Protein AF-A0AAD4G5B5-F1 (afdb_monomer)

Secondary structure (DSSP, 8-state):
-----SEEEEEEEEEEE-TTTTSTT--EEEEEEEEEEE-SS------GGG---TTTS--TTSTT-

pLDDT: mean 91.53, std 8.97, range [52.31, 98.0]

Structure (mmCIF, N/CA/C/O backbone):
data_AF-A0AAD4G5B5-F1
#
_entry.id   AF-A0AAD4G5B5-F1
#
loop_
_atom_site.group_PDB
_atom_site.id
_atom_site.type_symbol
_atom_site.label_atom_id
_atom_site.label_alt_id
_atom_site.label_comp_id
_atom_site.label_asym_id
_atom_site.label_entity_id
_atom_site.label_seq_id
_atom_site.pdbx_PDB_ins_code
_atom_site.Cartn_x
_atom_site.Cartn_y
_atom_site.Cartn_z
_atom_site.occupancy
_atom_site.B_iso_or_equiv
_atom_site.auth_seq_id
_atom_site.auth_comp_id
_atom_site.auth_asym_id
_atom_site.auth_atom_id
_atom_site.pdbx_PDB_model_num
ATOM 1 N N . PRO A 1 1 ? 16.625 6.573 -1.566 1.00 53.88 1 PRO A N 1
ATOM 2 C CA . PRO A 1 1 ? 15.866 5.814 -2.588 1.00 53.88 1 PRO A CA 1
ATOM 3 C C . PRO A 1 1 ? 16.475 6.031 -3.984 1.00 53.88 1 PRO A C 1
ATOM 5 O O . PRO A 1 1 ? 16.127 6.981 -4.671 1.00 53.88 1 PRO A O 1
ATOM 8 N N . VAL A 1 2 ? 17.446 5.194 -4.353 1.00 52.31 2 VAL A N 1
ATOM 9 C CA . VAL A 1 2 ? 18.178 5.257 -5.638 1.00 52.31 2 VAL A CA 1
ATOM 10 C C . VAL A 1 2 ? 18.368 3.848 -6.214 1.00 52.31 2 VAL A C 1
ATOM 12 O O . VAL A 1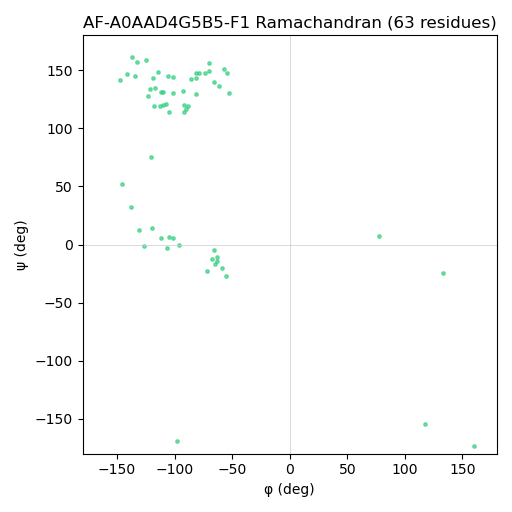 2 ? 19.407 3.532 -6.774 1.00 52.31 2 VAL A O 1
ATOM 15 N N . THR A 1 3 ? 17.415 2.944 -5.978 1.00 66.94 3 THR A N 1
ATOM 16 C CA . THR A 1 3 ? 17.626 1.495 -6.144 1.00 66.94 3 THR A CA 1
ATOM 17 C C . THR A 1 3 ? 16.359 0.784 -6.629 1.00 66.94 3 THR A C 1
ATOM 19 O O . THR A 1 3 ? 15.911 -0.162 -5.988 1.00 66.94 3 THR A O 1
ATOM 22 N N . PHE A 1 4 ? 15.748 1.263 -7.714 1.00 78.88 4 PHE A N 1
ATOM 23 C CA . PHE A 1 4 ? 14.702 0.523 -8.427 1.00 78.88 4 PHE A CA 1
ATOM 24 C C . PHE A 1 4 ? 15.183 0.226 -9.839 1.00 78.88 4 PHE A C 1
ATOM 26 O O . PHE A 1 4 ? 15.731 1.109 -10.497 1.00 78.88 4 PHE A O 1
ATOM 33 N N . THR A 1 5 ? 14.980 -1.006 -10.298 1.00 88.62 5 THR A N 1
ATOM 34 C CA . THR A 1 5 ? 15.185 -1.355 -11.703 1.00 88.62 5 THR A CA 1
ATOM 35 C C . THR A 1 5 ? 14.330 -0.481 -12.611 1.00 88.62 5 THR A C 1
ATOM 37 O O . THR A 1 5 ? 13.240 -0.052 -12.242 1.00 88.62 5 THR A O 1
ATOM 40 N N . ILE A 1 6 ? 14.818 -0.255 -13.824 1.00 90.62 6 ILE A N 1
ATOM 41 C CA . ILE A 1 6 ? 14.078 0.446 -14.873 1.00 90.62 6 ILE A CA 1
ATOM 42 C C . ILE A 1 6 ? 12.801 -0.340 -15.204 1.00 90.62 6 ILE A C 1
ATOM 44 O O . ILE A 1 6 ? 12.848 -1.564 -15.336 1.00 90.62 6 ILE A O 1
ATOM 48 N N . GLY A 1 7 ? 11.669 0.347 -15.365 1.00 91.50 7 GLY A N 1
ATOM 49 C CA . GLY A 1 7 ? 10.411 -0.306 -15.728 1.00 91.50 7 GLY A CA 1
ATOM 50 C C . GLY A 1 7 ? 9.156 0.499 -15.412 1.00 91.50 7 GLY A C 1
ATOM 51 O O . GLY A 1 7 ? 9.217 1.657 -15.004 1.00 91.50 7 GLY A O 1
ATOM 52 N N . ASN A 1 8 ? 8.002 -0.138 -15.604 1.00 93.69 8 ASN A N 1
ATOM 53 C CA . ASN A 1 8 ? 6.700 0.432 -15.269 1.00 93.69 8 ASN A CA 1
ATOM 54 C C . ASN A 1 8 ? 6.283 0.014 -13.858 1.00 93.69 8 ASN A C 1
ATOM 56 O O . ASN A 1 8 ? 6.318 -1.169 -13.523 1.00 93.69 8 ASN A O 1
ATOM 60 N N . TYR A 1 9 ? 5.850 0.986 -13.061 1.00 93.25 9 TYR A N 1
ATOM 61 C CA . TYR A 1 9 ? 5.466 0.810 -11.667 1.00 93.25 9 TYR A CA 1
ATOM 62 C C . TYR A 1 9 ? 4.133 1.492 -11.371 1.00 93.25 9 TYR A C 1
ATOM 64 O O . TYR A 1 9 ? 3.736 2.453 -12.034 1.00 93.25 9 TYR A O 1
ATOM 72 N N . MET A 1 10 ? 3.468 1.011 -10.322 1.00 95.31 10 MET A N 1
ATOM 73 C CA . MET A 1 10 ? 2.350 1.697 -9.690 1.00 95.31 10 MET A CA 1
ATOM 74 C C . MET A 1 10 ? 2.819 2.250 -8.346 1.00 95.31 10 MET A C 1
ATOM 76 O O . MET A 1 10 ? 3.253 1.492 -7.480 1.00 95.31 10 MET A O 1
ATOM 80 N N . LEU A 1 11 ? 2.723 3.5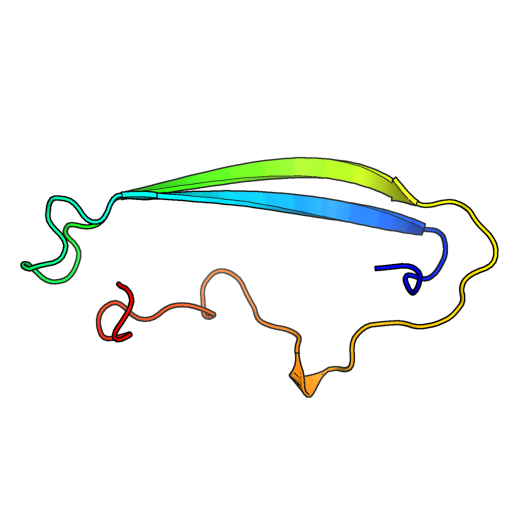62 -8.161 1.00 94.62 11 LEU A N 1
ATOM 81 C CA . LEU A 1 11 ? 2.935 4.198 -6.869 1.00 94.62 11 LEU A CA 1
ATOM 82 C C . LEU A 1 11 ? 1.592 4.309 -6.152 1.00 94.62 11 LEU A C 1
ATOM 84 O O . LEU A 1 11 ? 0.719 5.054 -6.592 1.00 94.62 11 LEU A O 1
ATOM 88 N N . ARG A 1 12 ? 1.441 3.588 -5.041 1.00 97.31 12 ARG A N 1
ATOM 89 C CA . ARG A 1 12 ? 0.300 3.726 -4.134 1.00 97.31 12 ARG A CA 1
ATOM 90 C C . ARG A 1 12 ? 0.626 4.773 -3.071 1.00 97.31 12 ARG A C 1
ATOM 92 O O . ARG A 1 12 ? 1.536 4.569 -2.274 1.00 97.31 12 ARG A O 1
ATOM 99 N N . SER A 1 13 ? -0.122 5.868 -3.058 1.00 97.56 13 SER A N 1
ATOM 100 C CA . SER A 1 13 ? -0.140 6.851 -1.973 1.00 97.56 13 SER A CA 1
ATOM 101 C C . SER A 1 13 ? -1.376 6.616 -1.113 1.00 97.56 13 SER A C 1
ATOM 103 O O . SER A 1 13 ? -2.423 6.250 -1.641 1.00 97.56 13 SER A O 1
ATOM 105 N N . GLU A 1 14 ? -1.279 6.806 0.196 1.00 97.94 14 GLU A N 1
ATOM 106 C CA . GLU A 1 14 ? -2.410 6.630 1.099 1.00 97.94 14 GLU A CA 1
ATOM 107 C C . GLU A 1 14 ? -2.336 7.594 2.276 1.00 97.94 14 GLU A C 1
ATOM 109 O O . GLU A 1 14 ? -1.266 7.839 2.832 1.00 97.94 14 GLU A O 1
ATOM 114 N N . ILE A 1 15 ? -3.503 8.105 2.663 1.00 98.00 15 ILE A N 1
ATOM 115 C CA . ILE A 1 15 ? -3.717 8.784 3.938 1.00 98.00 15 ILE A CA 1
ATOM 116 C C . ILE A 1 15 ? -4.601 7.879 4.795 1.00 98.00 15 ILE A C 1
ATOM 118 O O . ILE A 1 15 ? -5.642 7.418 4.330 1.00 98.00 15 ILE A O 1
ATOM 122 N N . ILE A 1 16 ? -4.198 7.650 6.043 1.00 97.69 16 ILE A N 1
ATOM 123 C CA . ILE A 1 16 ? -4.991 6.929 7.043 1.00 97.69 16 ILE A CA 1
ATOM 124 C C . ILE A 1 16 ? -5.390 7.939 8.115 1.00 97.69 16 ILE A C 1
ATOM 126 O O . ILE A 1 16 ? -4.523 8.551 8.743 1.00 97.69 16 ILE A O 1
ATOM 130 N N . THR A 1 17 ? -6.689 8.155 8.314 1.00 97.69 17 THR A N 1
ATOM 131 C CA . THR A 1 17 ? -7.173 9.069 9.355 1.00 97.69 17 THR A CA 1
ATOM 132 C C . THR A 1 17 ? -7.432 8.307 10.652 1.00 97.69 17 THR A C 1
ATOM 134 O O . THR A 1 17 ? -8.254 7.395 10.711 1.00 97.69 17 THR A O 1
ATOM 137 N N . LEU A 1 18 ? -6.726 8.705 11.715 1.00 97.38 18 LEU A N 1
ATOM 138 C CA . LEU A 1 18 ? -6.735 8.016 13.014 1.00 97.38 18 LEU A CA 1
ATOM 139 C C . LEU A 1 18 ? -7.623 8.688 14.069 1.00 97.38 18 LEU A C 1
ATOM 141 O O . LEU A 1 18 ? -7.659 8.267 15.220 1.00 97.38 18 LEU A O 1
ATOM 145 N N . GLN A 1 19 ? -8.371 9.725 13.690 1.00 97.12 19 GLN A N 1
ATOM 146 C CA . GLN A 1 19 ? -9.209 10.500 14.614 1.00 97.12 19 GLN A CA 1
ATOM 147 C C . GLN A 1 19 ? -10.276 9.661 15.346 1.00 97.12 19 GLN A C 1
ATOM 149 O O . GLN A 1 19 ? -10.754 10.079 16.396 1.00 97.12 19 GLN A O 1
ATOM 154 N N . LEU A 1 20 ? -10.627 8.482 14.814 1.00 96.12 20 LEU A N 1
ATOM 155 C CA . LEU A 1 20 ? -11.567 7.523 15.410 1.00 96.12 20 LEU A CA 1
ATOM 156 C C . LEU A 1 20 ? -10.927 6.149 15.708 1.00 96.12 20 LEU A C 1
ATOM 158 O O . LEU A 1 20 ? -11.650 5.193 15.976 1.00 96.12 20 LEU A O 1
ATOM 162 N N . ALA A 1 21 ? -9.592 6.032 15.698 1.00 95.06 21 ALA A N 1
ATOM 163 C CA . ALA A 1 21 ? -8.875 4.749 15.813 1.00 95.06 21 ALA A CA 1
ATOM 164 C C . ALA A 1 21 ? -9.099 4.006 17.147 1.00 95.06 21 ALA A C 1
ATOM 166 O O . ALA A 1 21 ? -8.836 2.815 17.255 1.00 95.06 21 ALA A O 1
ATOM 167 N N . MET A 1 22 ? -9.652 4.675 18.166 1.00 94.06 22 MET A N 1
ATOM 168 C CA . MET A 1 22 ? -10.003 4.027 19.439 1.00 94.06 22 MET A CA 1
ATOM 169 C C . MET A 1 22 ? -11.117 2.978 19.300 1.00 94.06 22 MET A C 1
ATOM 171 O O . MET A 1 22 ? -11.308 2.169 20.204 1.00 94.06 22 MET A O 1
ATOM 175 N N . THR A 1 23 ? -11.870 3.000 18.196 1.00 95.44 23 THR A N 1
ATOM 176 C CA . THR A 1 23 ? -12.862 1.971 17.867 1.00 95.44 23 THR A CA 1
ATOM 177 C C . THR A 1 23 ? -12.371 1.165 16.673 1.00 95.44 23 THR A C 1
ATOM 179 O O . THR A 1 23 ? -12.178 1.706 15.583 1.00 95.44 23 THR A O 1
ATOM 182 N N . GLN A 1 24 ? -12.209 -0.145 16.864 1.00 94.00 24 GLN A N 1
ATOM 183 C CA . GLN A 1 24 ? -11.733 -1.046 15.819 1.00 94.00 24 GLN A CA 1
ATOM 184 C C . GLN A 1 24 ? -12.573 -0.908 14.539 1.00 94.00 24 GLN A C 1
ATOM 186 O O . GLN A 1 24 ? -13.803 -0.937 14.579 1.00 94.00 24 GLN A O 1
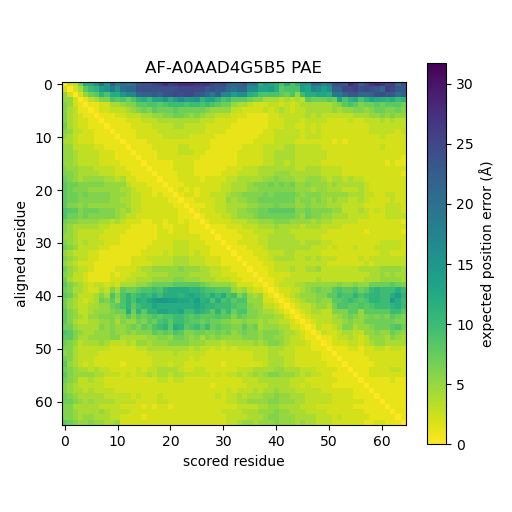ATOM 191 N N . GLY A 1 25 ? -11.899 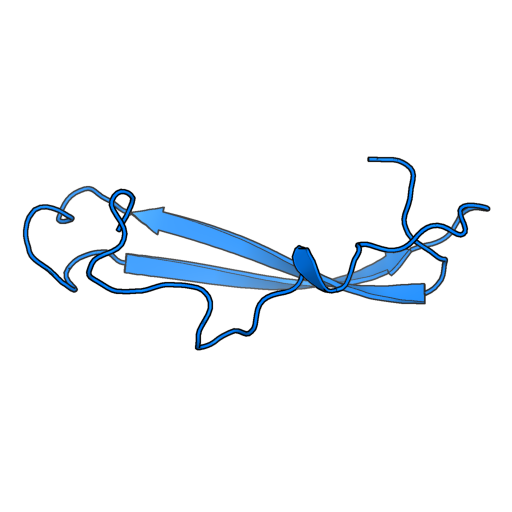-0.747 13.399 1.00 92.62 25 GLY A N 1
ATOM 192 C CA . GLY A 1 25 ? -12.545 -0.591 12.092 1.00 92.62 25 GLY A CA 1
ATOM 193 C C . GLY A 1 25 ? -13.126 0.799 11.807 1.00 92.62 25 GLY A C 1
ATOM 194 O O . GLY A 1 25 ? -13.789 0.963 10.788 1.00 92.62 25 GLY A O 1
ATOM 195 N N . SER A 1 26 ? -12.884 1.797 12.666 1.00 94.56 26 SER A N 1
ATOM 196 C CA . SER A 1 26 ? -13.378 3.172 12.466 1.00 94.56 26 SER A CA 1
ATOM 197 C C . SER A 1 26 ? -12.368 4.120 11.808 1.00 94.56 26 SER A C 1
ATOM 199 O O . SER A 1 26 ? -12.685 5.290 11.584 1.00 94.56 26 SER A O 1
ATOM 201 N N . VAL A 1 27 ? -11.162 3.646 11.480 1.00 96.38 27 VAL A N 1
ATOM 202 C CA . VAL A 1 27 ? -10.215 4.415 10.659 1.00 96.38 27 VAL A CA 1
ATOM 203 C C . VAL A 1 27 ? -10.703 4.507 9.213 1.00 96.38 27 VAL A C 1
ATOM 205 O O . VAL A 1 27 ? -11.343 3.586 8.704 1.00 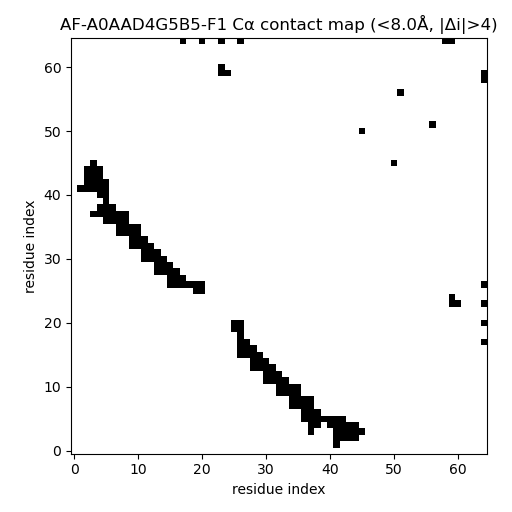96.38 27 VAL A O 1
ATOM 208 N N . ALA A 1 28 ? -10.371 5.599 8.525 1.00 96.62 28 ALA A N 1
ATOM 209 C CA . ALA A 1 28 ? -10.639 5.727 7.096 1.00 96.62 28 ALA A CA 1
ATOM 210 C C . ALA A 1 28 ? -9.335 5.722 6.292 1.00 96.62 28 ALA A C 1
ATOM 212 O O . ALA A 1 28 ? -8.389 6.450 6.600 1.00 96.62 28 ALA A O 1
ATOM 213 N N . PHE A 1 29 ? -9.313 4.901 5.243 1.00 97.12 29 PHE A N 1
ATOM 214 C CA . PHE A 1 29 ? -8.208 4.778 4.298 1.00 97.12 29 PHE A CA 1
ATOM 215 C C . PHE A 1 29 ? -8.536 5.555 3.017 1.00 97.12 29 PHE A C 1
ATOM 217 O O . PHE A 1 29 ? -9.596 5.352 2.422 1.00 97.12 29 PHE A O 1
ATOM 224 N N . TYR A 1 30 ? -7.611 6.398 2.558 1.00 97.75 30 TYR A N 1
ATOM 225 C CA . TYR A 1 30 ? -7.723 7.174 1.317 1.00 97.75 30 TYR A CA 1
ATOM 226 C C . TYR A 1 30 ? -6.576 6.824 0.353 1.00 97.75 30 TYR A C 1
ATOM 228 O O . TYR A 1 30 ? -5.619 7.596 0.235 1.00 97.75 30 TYR A O 1
ATOM 236 N N . PRO A 1 31 ? -6.617 5.652 -0.311 1.00 97.44 31 PRO A N 1
ATOM 237 C CA . PRO A 1 31 ? -5.582 5.248 -1.251 1.00 97.44 31 PRO A CA 1
ATOM 238 C C . PRO A 1 31 ? -5.770 5.879 -2.637 1.00 97.44 31 PRO A C 1
ATOM 240 O O . PRO A 1 31 ? -6.887 6.049 -3.123 1.00 97.44 31 PRO A O 1
ATOM 243 N N . SER A 1 32 ? -4.658 6.151 -3.313 1.00 97.88 32 SER A N 1
ATOM 244 C CA . SER A 1 32 ? -4.599 6.552 -4.718 1.00 97.88 32 SER A CA 1
ATOM 245 C C . SER A 1 32 ? -3.395 5.911 -5.401 1.00 97.88 32 SER A C 1
ATOM 247 O O . SER A 1 32 ? -2.355 5.704 -4.776 1.00 97.88 32 SER A O 1
ATOM 249 N N . CYS A 1 33 ? -3.533 5.594 -6.687 1.00 97.94 33 CYS A N 1
ATOM 250 C CA . CYS A 1 33 ? -2.511 4.918 -7.476 1.00 97.94 33 CYS A CA 1
ATOM 251 C C . CYS A 1 33 ? -2.111 5.763 -8.687 1.00 97.94 33 CYS A C 1
ATOM 253 O O . CYS A 1 33 ? -2.966 6.270 -9.410 1.00 97.94 33 CYS A O 1
ATOM 255 N N . ILE A 1 34 ? -0.803 5.882 -8.917 1.00 97.94 34 ILE A N 1
ATOM 256 C CA . ILE A 1 34 ? -0.221 6.624 -10.037 1.00 97.94 34 ILE A CA 1
ATOM 257 C C . ILE A 1 34 ? 0.672 5.678 -10.834 1.00 97.94 34 ILE A C 1
ATOM 259 O O . ILE A 1 34 ? 1.562 5.036 -10.276 1.00 97.94 34 ILE A O 1
ATOM 263 N N . GLN A 1 35 ? 0.455 5.613 -12.145 1.00 97.50 35 GLN A N 1
ATOM 264 C CA . GLN A 1 35 ? 1.319 4.862 -13.052 1.00 97.50 35 GLN A CA 1
ATOM 265 C C . GLN A 1 35 ? 2.550 5.688 -13.410 1.00 97.50 35 GLN A C 1
ATOM 267 O O . GLN A 1 35 ? 2.425 6.833 -13.838 1.00 97.50 35 GLN A O 1
ATOM 272 N N . LEU A 1 36 ? 3.730 5.094 -13.263 1.00 93.62 36 LEU A N 1
ATOM 273 C CA . LEU A 1 36 ? 5.009 5.745 -13.520 1.00 93.62 36 LEU A CA 1
ATOM 274 C C . LEU A 1 36 ? 5.914 4.823 -14.335 1.00 93.62 36 LEU A C 1
ATOM 276 O O . LEU A 1 36 ? 5.942 3.613 -14.116 1.00 93.62 36 LEU A O 1
ATOM 280 N N . THR A 1 37 ? 6.713 5.415 -15.216 1.00 93.56 37 THR A N 1
ATOM 281 C CA . THR A 1 37 ? 7.842 4.737 -15.858 1.00 93.56 37 THR A CA 1
ATOM 282 C C . THR A 1 37 ? 9.127 5.235 -15.206 1.00 93.56 37 THR A C 1
ATOM 284 O O . THR A 1 37 ? 9.473 6.411 -15.306 1.00 93.56 37 THR A O 1
ATOM 287 N N . VAL A 1 38 ? 9.823 4.343 -14.507 1.00 89.62 38 VAL A N 1
ATOM 288 C CA . VAL A 1 38 ? 11.092 4.618 -13.829 1.00 89.62 38 VAL A CA 1
ATOM 289 C C . VAL A 1 38 ? 12.232 4.365 -14.813 1.00 89.62 38 VAL A C 1
ATOM 291 O O . VAL A 1 38 ? 12.378 3.253 -15.315 1.00 89.62 38 VAL A O 1
ATOM 294 N N . GLY A 1 39 ? 13.023 5.403 -15.098 1.00 89.06 39 GLY A N 1
ATOM 295 C CA . GLY A 1 39 ? 14.268 5.331 -15.874 1.00 89.06 39 GLY A CA 1
ATOM 296 C C . GLY A 1 39 ? 15.517 5.271 -14.984 1.00 89.06 39 GLY A C 1
ATOM 297 O O . GLY A 1 39 ? 15.411 5.119 -13.771 1.00 89.06 39 GLY A O 1
ATOM 298 N N . GLY A 1 40 ? 16.704 5.432 -15.577 1.00 86.62 40 GLY A N 1
ATOM 299 C CA . GLY A 1 40 ? 17.984 5.480 -14.853 1.00 86.62 40 GLY A CA 1
ATOM 300 C C . GLY A 1 40 ? 18.933 4.344 -15.237 1.00 86.62 40 GLY A C 1
ATOM 301 O O . GLY A 1 40 ? 18.860 3.825 -16.344 1.00 86.62 40 GLY A O 1
ATOM 302 N N . SER A 1 41 ? 19.844 3.979 -14.333 1.00 84.00 41 SER A N 1
ATOM 303 C CA . SER A 1 41 ? 20.837 2.897 -14.515 1.00 84.00 41 SER A CA 1
ATOM 304 C C . SER A 1 41 ? 20.885 1.926 -13.329 1.00 84.00 41 SER A C 1
ATOM 306 O O . SER A 1 41 ? 21.811 1.132 -13.181 1.00 84.00 41 SER A O 1
ATOM 308 N N . GLN A 1 42 ? 19.894 2.017 -12.447 1.00 84.25 42 GLN A N 1
ATOM 309 C CA . GLN A 1 42 ? 19.816 1.255 -11.212 1.00 84.25 42 GLN A CA 1
ATOM 310 C C . GLN A 1 42 ? 19.265 -0.146 -11.504 1.00 84.25 42 GLN A C 1
ATOM 312 O O . GLN A 1 42 ? 18.392 -0.309 -12.354 1.00 84.25 42 GLN A O 1
ATOM 317 N N . THR A 1 43 ? 19.767 -1.160 -10.797 1.00 82.50 43 THR A N 1
ATOM 318 C CA . THR A 1 43 ? 19.426 -2.575 -11.052 1.00 82.50 43 THR A CA 1
ATOM 319 C C . THR A 1 43 ? 18.929 -3.333 -9.823 1.00 82.50 43 THR A C 1
ATOM 321 O O . THR A 1 43 ? 18.581 -4.507 -9.910 1.00 82.50 43 THR A O 1
ATOM 324 N N . SER A 1 44 ? 18.883 -2.682 -8.666 1.00 82.19 44 SER A N 1
ATOM 325 C CA . SER A 1 44 ? 18.394 -3.288 -7.431 1.00 82.19 44 SER A CA 1
ATOM 3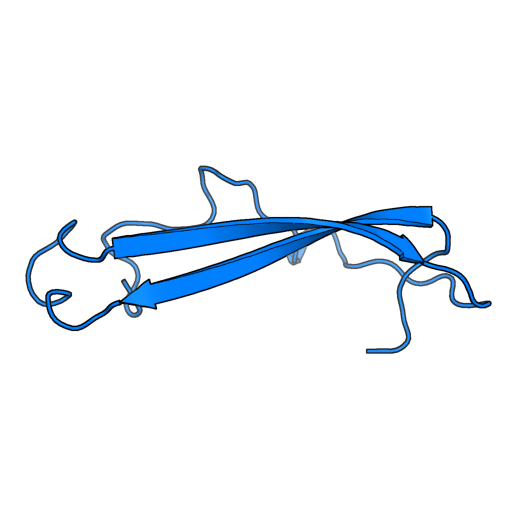26 C C . SER A 1 44 ? 16.865 -3.315 -7.384 1.00 82.19 44 SER A C 1
ATOM 328 O O . SER A 1 44 ? 16.203 -2.405 -7.883 1.00 82.19 44 SER A O 1
ATOM 330 N N . GLN A 1 45 ? 16.316 -4.339 -6.736 1.00 82.12 45 GLN A N 1
ATOM 331 C CA . GLN A 1 45 ? 14.894 -4.453 -6.415 1.00 82.12 45 GLN A CA 1
ATOM 332 C C . GLN A 1 45 ? 14.698 -4.666 -4.907 1.00 82.12 45 GLN A C 1
ATOM 334 O O . GLN A 1 45 ? 15.641 -5.090 -4.227 1.00 82.12 45 GLN A O 1
ATOM 339 N N . PRO A 1 46 ? 13.501 -4.373 -4.364 1.00 81.81 46 PRO A N 1
ATOM 340 C CA . PRO A 1 46 ? 13.135 -4.779 -3.013 1.00 81.81 46 PRO A CA 1
ATOM 341 C C . PRO A 1 46 ? 13.299 -6.291 -2.824 1.00 81.81 46 PRO A C 1
ATOM 343 O O . PRO A 1 46 ? 13.101 -7.072 -3.751 1.00 81.81 46 PRO A O 1
ATOM 346 N N . THR A 1 47 ? 13.650 -6.722 -1.615 1.00 86.69 47 THR A N 1
ATOM 347 C CA . THR A 1 47 ? 13.620 -8.147 -1.277 1.00 86.69 47 THR A CA 1
ATOM 348 C C . THR A 1 47 ? 12.175 -8.605 -1.111 1.00 86.69 47 THR A C 1
ATOM 350 O O . THR A 1 47 ? 11.351 -7.863 -0.578 1.00 86.69 47 THR A O 1
ATOM 353 N N . THR A 1 48 ? 11.882 -9.861 -1.451 1.00 86.31 48 THR A N 1
ATOM 354 C CA . THR A 1 48 ? 10.545 -10.464 -1.270 1.00 86.31 48 THR A CA 1
ATOM 355 C C . THR A 1 48 ? 10.039 -10.378 0.174 1.00 86.31 48 THR A C 1
ATOM 357 O O . THR A 1 48 ? 8.843 -10.277 0.414 1.00 86.31 48 THR A O 1
ATOM 360 N N . SER A 1 49 ? 10.943 -10.327 1.157 1.00 90.81 49 SER A N 1
ATOM 361 C CA . SER A 1 49 ? 10.621 -10.120 2.577 1.00 90.81 49 SER A CA 1
ATOM 362 C C . SER A 1 49 ? 10.058 -8.733 2.923 1.00 90.81 49 SER A C 1
ATOM 364 O O . SER A 1 49 ? 9.597 -8.526 4.044 1.00 90.81 49 SER A O 1
ATOM 366 N N . LYS A 1 50 ? 10.138 -7.766 2.004 1.00 88.69 50 LYS A N 1
ATOM 367 C CA . LYS A 1 50 ? 9.585 -6.411 2.148 1.00 88.69 50 LYS A CA 1
ATOM 368 C C . LYS A 1 50 ? 8.331 -6.200 1.303 1.00 88.69 50 LYS A C 1
ATOM 370 O O . LYS A 1 50 ? 7.739 -5.126 1.367 1.00 88.69 50 LYS A O 1
ATOM 375 N N . GLU A 1 51 ? 7.937 -7.196 0.5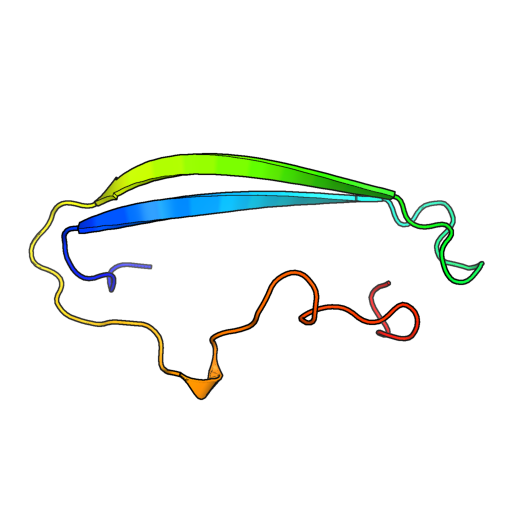18 1.00 92.00 51 GLU A N 1
ATOM 376 C CA . GLU A 1 51 ? 6.739 -7.140 -0.305 1.00 92.00 51 GLU A CA 1
ATOM 377 C C . GLU A 1 51 ? 5.516 -7.569 0.504 1.00 92.00 51 GLU A C 1
ATOM 379 O O . GLU A 1 51 ? 5.564 -8.486 1.323 1.00 92.00 51 GLU A O 1
ATOM 384 N N . VAL A 1 52 ? 4.397 -6.895 0.255 1.00 95.81 52 VAL A N 1
ATOM 385 C CA . VAL A 1 52 ? 3.107 -7.170 0.891 1.00 95.81 52 VAL A CA 1
ATOM 386 C C . VAL A 1 52 ? 1.998 -7.115 -0.154 1.00 95.81 52 VAL A C 1
ATOM 388 O O . VAL A 1 52 ? 2.170 -6.541 -1.231 1.00 95.81 52 VAL A O 1
ATOM 391 N N . LYS A 1 53 ? 0.846 -7.712 0.158 1.00 96.25 53 LYS A N 1
ATOM 392 C CA . LYS A 1 53 ? -0.332 -7.710 -0.719 1.00 96.25 53 LYS A CA 1
ATOM 393 C C . LYS A 1 53 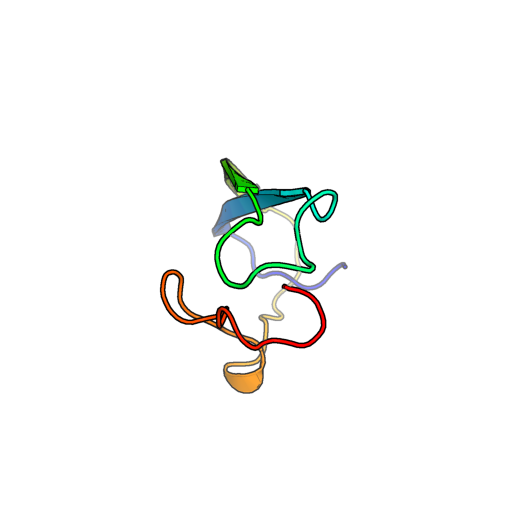? -1.404 -6.771 -0.188 1.00 96.25 53 LYS A C 1
ATOM 395 O O . LYS A 1 53 ? -1.614 -6.681 1.016 1.00 96.25 53 LYS A O 1
ATOM 400 N N . PHE A 1 54 ? -2.124 -6.128 -1.099 1.00 96.19 54 PHE A N 1
ATOM 401 C CA . PHE A 1 54 ? -3.327 -5.364 -0.784 1.00 96.19 54 PHE A CA 1
ATOM 402 C C . PHE A 1 54 ? -4.528 -5.994 -1.514 1.00 96.19 54 PHE A C 1
ATOM 404 O O . PHE A 1 54 ? -4.491 -6.048 -2.745 1.00 96.19 54 PHE A O 1
ATOM 411 N N . PRO A 1 55 ? -5.573 -6.473 -0.801 1.00 95.50 55 PRO A N 1
ATOM 412 C CA . PRO A 1 55 ? -5.689 -6.549 0.664 1.00 95.50 55 PRO A CA 1
ATOM 413 C C . PRO A 1 55 ? -4.746 -7.603 1.285 1.00 95.50 55 PRO A C 1
ATOM 415 O O . PRO A 1 55 ? -4.342 -8.551 0.613 1.00 95.50 55 PRO A O 1
ATOM 418 N N . GLY A 1 56 ? -4.402 -7.428 2.569 1.00 95.19 56 GLY A N 1
ATOM 419 C CA . GLY A 1 56 ? -3.605 -8.384 3.357 1.00 95.19 56 GLY A CA 1
ATOM 420 C C . GLY A 1 56 ? -2.457 -7.781 4.176 1.00 95.19 56 GLY A C 1
ATOM 421 O O . GLY A 1 56 ? -2.065 -8.367 5.176 1.00 95.19 56 GLY A O 1
ATOM 422 N N . ALA A 1 57 ? -1.929 -6.620 3.786 1.00 96.75 57 ALA A N 1
ATOM 423 C CA . ALA A 1 57 ? -0.810 -5.972 4.475 1.00 96.75 57 ALA A CA 1
ATOM 424 C C . ALA A 1 57 ? -1.181 -5.362 5.835 1.00 96.75 57 ALA A C 1
ATOM 426 O O . ALA A 1 57 ? -0.293 -5.149 6.654 1.00 96.75 57 ALA A O 1
ATOM 427 N N . TYR A 1 58 ? -2.463 -5.050 6.036 1.00 96.69 58 TYR A N 1
ATOM 428 C CA . TYR A 1 58 ? -2.989 -4.381 7.223 1.00 96.69 58 TYR A CA 1
ATOM 429 C C . TYR A 1 58 ? -4.003 -5.266 7.940 1.00 96.69 58 TYR A C 1
ATOM 431 O O . T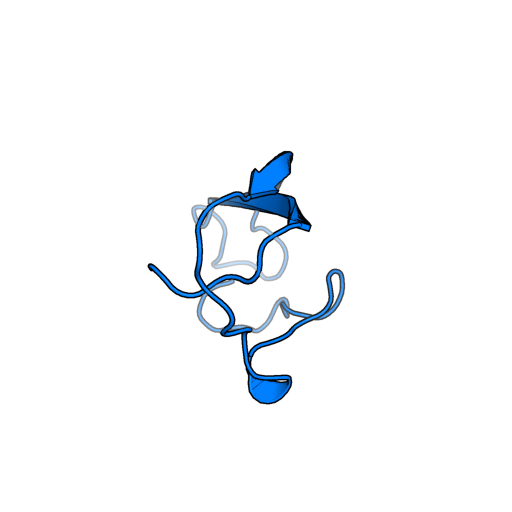YR A 1 58 ? -4.824 -5.926 7.293 1.00 96.69 58 TYR A O 1
ATOM 439 N N . SER A 1 59 ? -3.983 -5.209 9.267 1.00 95.44 59 SER A N 1
ATOM 440 C CA . SER A 1 59 ? -5.003 -5.749 10.159 1.00 95.44 59 SER A CA 1
ATOM 441 C C . SER A 1 59 ? -5.706 -4.620 10.908 1.00 95.44 59 SER A C 1
ATOM 443 O O . SER A 1 59 ? -5.090 -3.631 11.291 1.00 95.44 59 SER A O 1
ATOM 445 N N . ALA A 1 60 ? -6.989 -4.814 11.218 1.00 94.06 60 ALA A N 1
ATOM 446 C CA . ALA A 1 60 ? -7.738 -3.928 12.114 1.00 94.06 60 ALA A CA 1
ATOM 447 C C . ALA A 1 60 ? -7.227 -3.951 13.571 1.00 94.06 60 ALA A C 1
ATOM 449 O O . ALA A 1 60 ? -7.772 -3.255 14.416 1.00 94.06 60 ALA A O 1
ATOM 450 N N . THR A 1 61 ? -6.253 -4.810 13.876 1.00 94.94 61 THR A N 1
ATOM 451 C CA . THR A 1 61 ? -5.608 -4.933 15.189 1.00 94.94 61 THR A CA 1
ATOM 452 C C . THR A 1 61 ? -4.152 -4.470 15.173 1.00 94.94 61 THR A C 1
ATOM 454 O O . THR A 1 61 ? -3.439 -4.701 16.151 1.00 94.94 61 THR A O 1
ATOM 457 N N . ASP A 1 62 ? -3.663 -3.920 14.057 1.00 96.62 62 ASP A N 1
ATOM 458 C CA . ASP A 1 62 ? -2.299 -3.396 14.006 1.00 96.62 62 ASP A CA 1
ATOM 459 C C . ASP A 1 62 ? -2.186 -2.193 14.951 1.00 96.62 62 ASP A C 1
ATOM 461 O O . ASP A 1 62 ? -3.076 -1.358 14.977 1.00 96.62 62 ASP A O 1
ATOM 465 N N . PRO A 1 63 ? -1.086 -2.017 15.699 1.00 95.12 63 PRO A N 1
ATOM 466 C CA . PRO A 1 63 ? -0.974 -0.935 16.685 1.00 95.12 63 PRO A CA 1
ATOM 467 C C . PRO A 1 63 ? -1.022 0.483 16.082 1.00 95.12 63 PRO A C 1
ATOM 469 O O . PRO A 1 63 ? -1.087 1.459 16.825 1.00 95.12 63 PRO A O 1
ATOM 472 N N . GLY A 1 64 ? -0.933 0.603 14.752 1.00 93.88 64 GLY A N 1
ATOM 473 C CA . GLY A 1 64 ? -1.063 1.859 14.010 1.00 93.88 64 GLY A CA 1
ATOM 474 C C . GLY A 1 64 ? -2.399 2.037 13.275 1.00 93.88 64 GLY A C 1
ATOM 475 O O . GLY A 1 64 ? -2.507 2.990 12.504 1.00 93.88 64 GLY A O 1
ATOM 476 N N . ILE A 1 65 ? -3.364 1.128 13.468 1.00 94.44 65 ILE A N 1
ATOM 477 C CA . ILE A 1 65 ? -4.703 1.105 12.853 1.00 94.44 65 ILE A CA 1
ATOM 478 C C . ILE A 1 65 ? -5.749 0.936 13.953 1.00 94.44 65 ILE A C 1
ATOM 480 O O . ILE A 1 65 ? -6.669 1.780 13.991 1.00 94.44 65 ILE A O 1
#

Nearest PDB structures (foldseek):
  4qi8-assembly2_B  TM=9.659E-01  e=1.167E-03  Neurospora crassa
  3zud-assembly1_A  TM=9.445E-01  e=7.259E-03  Thermoascus aurantiacus
  4kf5-assembly2_D  TM=5.664E-01  e=9.539E+00  synthetic construct

Foldseek 3Di:
DQADDFAKDKDKDWDWDCPPLVDQPPIDIDIDIDIDGDDDDHDHDDDPVPDDDVVPPDDSPPPVD

Mean predicted aligned error: 4.28 Å

Sequence (65 aa):
PVTFTIGNYMLRSEIITLQLAMTQGSVAFYPSCIQLTVGGSQTSQPTTSKEVKFPGAYSATDPGI

Organism: NCBI:txid1328754

InterPro domains:
  IPR005103 Auxiliary Activity family 9, catalytic domain [PF03443] (4-65)
  IPR049892 Auxiliary Activity family 9 [PTHR33353] (5-65)

Solvent-accessible surface area (backbone atoms only — not comparable to full-atom values): 4306 Å² total; per-residue (Å²): 144,82,50,51,45,61,45,80,46,74,48,76,48,73,50,74,46,62,93,43,30,93,42,78,78,53,46,49,80,52,75,47,78,44,83,46,75,45,71,86,86,36,76,40,68,84,57,76,91,77,61,76,48,88,86,74,71,72,54,70,79,40,98,91,66

Radius of gyration: 15.47 Å; Cα contacts (8 Å, |Δi|>4): 83; chains: 1; bounding box: 34×21×35 Å